Protein AF-A0A9E2ZV47-F1 (afdb_monomer_lite)

Radius of gyration: 27.95 Å; chains: 1; bounding box: 58×100×47 Å

Foldseek 3Di:
DVVLLVVLVLLLVLQVVLCQVVVLVVQLVVQVFDWDAAPSRAIETELRHDCPPVAQWAETQRYIYGNHNDDDHPQLLNQLRNQVNSVCSVCSGPNVVVVLVVLQVVCCQFFVGSQQRRPSCVSSPVVSSVHDNGHGDPVVVVVVVVPPPPPPPDPPDDDPDDDDDDDDDDDDDD

Secondary structure (DSSP, 8-state):
-HHHHHHHHHHHHHHHHTSHHHHHHHHHHHTT-EEEE-GGG-EEEES--SS-S-SSEEEETTEEEESSS---TT-HHHHHHHHHHHHHHHTTGGGHHHHHHHHHHHHHHHHS-SSTT-HHHHHT-GGGGT---PPPPHHHHHHHHHHS--PPPPPPP----------PPP----

Sequence (174 aa):
MAAAAHRLRIRQAVNLANGSTPAGLGVAAIGAARLARGPDGLLVGTGYRLPVPPAPAFCLGNVIITRHETLAPGSRLFRHEARHATQFAWCGGVAMVPLYLAAAGVSWVMTGDFGSRNVFERLAGLADGGYCDKPLRPGLRRISGRLRPAAGPAPPGPGHAAAARGGSPASLSR

Structure (mmCIF, N/CA/C/O backbone):
data_AF-A0A9E2ZV47-F1
#
_entry.id   AF-A0A9E2ZV47-F1
#
loop_
_atom_site.group_PDB
_atom_site.id
_atom_site.type_symbol
_atom_site.label_atom_id
_atom_site.label_alt_id
_atom_site.label_comp_id
_atom_site.label_asym_id
_atom_site.label_entity_id
_atom_site.label_seq_id
_atom_site.pdbx_PDB_ins_code
_atom_site.Cartn_x
_atom_site.Cartn_y
_atom_site.Cartn_z
_atom_site.occupancy
_atom_site.B_iso_or_equiv
_atom_site.auth_seq_id
_atom_site.auth_comp_id
_atom_site.auth_asym_id
_atom_site.auth_atom_id
_atom_site.pdbx_PDB_model_num
ATOM 1 N N . MET A 1 1 ? 0.539 -17.402 20.649 1.00 64.75 1 MET A N 1
ATOM 2 C CA . MET A 1 1 ? -0.315 -16.260 20.230 1.00 64.75 1 MET A CA 1
ATOM 3 C C . MET A 1 1 ? 0.100 -14.915 20.838 1.00 64.75 1 MET A C 1
ATOM 5 O O . MET A 1 1 ? 0.163 -13.944 20.094 1.00 64.75 1 MET A O 1
ATOM 9 N N . ALA A 1 2 ? 0.458 -14.833 22.128 1.00 77.31 2 ALA A N 1
ATOM 10 C CA . ALA A 1 2 ? 0.855 -13.573 22.783 1.00 77.31 2 ALA A CA 1
ATOM 11 C C . ALA A 1 2 ? 2.012 -12.819 22.089 1.00 77.31 2 ALA A C 1
ATOM 13 O O . ALA A 1 2 ? 1.922 -11.613 21.874 1.00 77.31 2 ALA A O 1
ATOM 14 N N . ALA A 1 3 ? 3.058 -13.528 21.649 1.00 79.94 3 ALA A N 1
ATOM 15 C CA . ALA A 1 3 ? 4.191 -12.918 20.947 1.00 79.94 3 ALA A CA 1
ATOM 16 C C . ALA A 1 3 ? 3.804 -12.270 19.601 1.00 79.94 3 ALA A C 1
ATOM 18 O O . ALA A 1 3 ? 4.340 -11.226 19.244 1.00 79.94 3 ALA A O 1
ATOM 19 N N . ALA A 1 4 ? 2.862 -12.858 18.855 1.00 83.31 4 ALA A N 1
ATOM 20 C CA . ALA A 1 4 ? 2.383 -12.283 17.597 1.00 83.31 4 ALA A CA 1
ATOM 21 C C . ALA A 1 4 ? 1.561 -11.011 17.850 1.00 83.31 4 ALA A C 1
ATOM 23 O O . ALA A 1 4 ? 1.820 -9.980 17.235 1.00 83.31 4 ALA A O 1
ATOM 24 N N . ALA A 1 5 ? 0.652 -11.048 18.828 1.00 87.50 5 ALA A N 1
ATOM 25 C CA . ALA A 1 5 ? -0.108 -9.872 19.246 1.00 87.50 5 ALA A CA 1
ATOM 26 C C . ALA A 1 5 ? 0.809 -8.734 19.732 1.00 87.50 5 ALA A C 1
ATOM 28 O O . ALA A 1 5 ? 0.571 -7.570 19.418 1.00 87.50 5 ALA A O 1
ATOM 29 N N . HIS A 1 6 ? 1.890 -9.062 20.446 1.00 91.69 6 HIS A N 1
ATOM 30 C CA . HIS A 1 6 ? 2.882 -8.082 20.884 1.00 91.69 6 HIS A CA 1
ATOM 31 C C . HIS A 1 6 ? 3.594 -7.407 19.702 1.00 91.69 6 HIS A C 1
ATOM 33 O O . HIS A 1 6 ? 3.666 -6.180 19.656 1.00 91.69 6 HIS A O 1
ATOM 39 N N . ARG A 1 7 ? 4.035 -8.177 18.696 1.00 93.25 7 ARG A N 1
ATOM 40 C CA . ARG A 1 7 ? 4.643 -7.618 17.473 1.00 93.25 7 ARG A CA 1
ATOM 41 C C . ARG A 1 7 ? 3.698 -6.667 16.735 1.00 93.25 7 ARG A C 1
ATOM 43 O O . ARG A 1 7 ? 4.131 -5.614 16.276 1.00 93.25 7 ARG A O 1
ATOM 50 N N . LEU A 1 8 ? 2.413 -7.009 16.646 1.00 93.75 8 LEU A N 1
ATOM 51 C CA . LEU A 1 8 ? 1.411 -6.163 15.989 1.00 93.75 8 LEU A CA 1
ATOM 52 C C . LEU A 1 8 ? 1.175 -4.849 16.745 1.00 93.75 8 LEU A C 1
ATOM 54 O O . LEU A 1 8 ? 1.067 -3.796 16.118 1.00 93.75 8 LEU A O 1
ATOM 58 N N . ARG A 1 9 ? 1.179 -4.888 18.083 1.00 94.50 9 ARG A N 1
ATOM 59 C CA . ARG A 1 9 ? 1.113 -3.679 18.920 1.00 94.50 9 ARG A CA 1
ATOM 60 C C . ARG A 1 9 ? 2.353 -2.802 18.767 1.00 94.50 9 ARG A C 1
ATOM 62 O O . ARG A 1 9 ? 2.213 -1.590 18.650 1.00 94.50 9 ARG A O 1
ATOM 69 N N . ILE A 1 10 ? 3.548 -3.399 18.702 1.00 95.94 10 ILE A N 1
ATOM 70 C CA . ILE A 1 10 ? 4.784 -2.656 18.409 1.00 95.94 10 ILE A CA 1
ATOM 71 C C . ILE A 1 10 ? 4.664 -1.970 17.048 1.00 95.94 10 ILE A C 1
ATOM 73 O O . ILE A 1 10 ? 4.898 -0.770 16.960 1.00 95.94 10 ILE A O 1
ATOM 77 N N . ARG A 1 11 ? 4.234 -2.689 16.000 1.00 96.62 11 ARG A N 1
ATOM 78 C CA . ARG A 1 11 ? 4.030 -2.103 14.664 1.00 96.62 11 ARG A CA 1
ATOM 79 C C . ARG A 1 11 ? 3.090 -0.896 14.719 1.00 96.62 11 ARG A C 1
ATOM 81 O O . ARG A 1 11 ? 3.413 0.142 14.155 1.00 96.62 11 ARG A O 1
ATOM 88 N N . GLN A 1 12 ? 1.952 -1.020 15.410 1.00 96.88 12 GLN A N 1
ATOM 89 C CA . GLN A 1 12 ? 1.004 0.083 15.608 1.00 96.88 12 GLN A CA 1
ATOM 90 C C . GLN A 1 12 ? 1.654 1.289 16.289 1.00 96.88 12 GLN A C 1
ATOM 92 O O . GLN A 1 12 ? 1.512 2.405 15.801 1.00 96.88 12 GLN A O 1
ATOM 97 N N . ALA A 1 13 ? 2.372 1.064 17.391 1.00 97.19 13 ALA A N 1
ATOM 98 C CA . ALA A 1 13 ? 3.031 2.129 18.137 1.00 97.19 13 ALA A CA 1
ATOM 99 C C . ALA A 1 13 ? 4.109 2.827 17.295 1.00 97.19 13 ALA A C 1
ATOM 101 O O . ALA A 1 13 ? 4.137 4.053 17.239 1.00 97.19 13 ALA A O 1
ATOM 102 N N . VAL A 1 14 ? 4.941 2.064 16.580 1.00 97.88 14 VAL A N 1
ATOM 103 C CA . VAL A 1 14 ? 5.984 2.608 15.697 1.00 97.88 14 VAL A CA 1
ATOM 104 C C . VAL A 1 14 ? 5.369 3.414 14.556 1.00 97.88 14 VAL A C 1
ATOM 106 O O . VAL A 1 14 ? 5.798 4.537 14.308 1.00 97.88 14 VAL A O 1
ATOM 109 N N . ASN A 1 15 ? 4.332 2.893 13.893 1.00 97.75 15 ASN A N 1
ATOM 110 C CA . ASN A 1 15 ? 3.669 3.605 12.798 1.00 97.75 15 ASN A CA 1
ATOM 111 C C . ASN A 1 15 ? 2.852 4.817 13.249 1.00 97.75 15 ASN A C 1
ATOM 113 O O . ASN A 1 15 ? 2.556 5.698 12.441 1.00 97.75 15 ASN A O 1
ATOM 117 N N . LEU A 1 16 ? 2.445 4.859 14.515 1.00 96.94 16 LEU A N 1
ATOM 118 C CA . LEU A 1 16 ? 1.873 6.056 15.111 1.00 96.94 16 LEU A CA 1
ATOM 119 C C . LEU A 1 16 ? 2.976 7.083 15.391 1.00 96.94 16 LEU A C 1
ATOM 121 O O . LEU A 1 16 ? 2.853 8.230 14.971 1.00 96.94 16 LEU A O 1
ATOM 125 N N . ALA A 1 17 ? 4.071 6.655 16.026 1.00 97.38 17 ALA A N 1
ATOM 126 C CA . ALA A 1 17 ? 5.197 7.510 16.396 1.00 97.38 17 ALA A CA 1
ATOM 127 C C . ALA A 1 17 ? 5.917 8.121 15.181 1.00 97.38 17 ALA A C 1
ATOM 129 O O . ALA A 1 17 ? 6.288 9.288 15.214 1.00 97.38 17 ALA A O 1
ATOM 130 N N . ASN A 1 18 ? 6.074 7.366 14.089 1.00 96.19 18 ASN A N 1
ATOM 131 C CA . ASN A 1 18 ? 6.699 7.850 12.852 1.00 96.19 18 ASN A CA 1
ATOM 132 C C . ASN A 1 18 ? 5.742 8.657 11.945 1.00 96.19 18 ASN A C 1
ATOM 134 O O . ASN A 1 18 ? 6.109 9.019 10.828 1.00 96.19 18 ASN A O 1
ATOM 138 N N . GLY A 1 19 ? 4.499 8.893 12.380 1.00 96.50 19 GLY A N 1
ATOM 139 C CA . GLY A 1 19 ? 3.518 9.706 11.661 1.00 96.50 19 GLY A CA 1
ATOM 140 C C . GLY A 1 19 ? 2.877 9.052 10.431 1.00 96.50 19 GLY A C 1
ATOM 141 O O . GLY A 1 19 ? 1.961 9.635 9.851 1.00 96.50 19 GLY A O 1
ATOM 142 N N . SER A 1 20 ? 3.269 7.835 10.042 1.00 97.31 20 SER A N 1
ATOM 143 C CA . SER A 1 20 ? 2.702 7.168 8.859 1.00 97.31 20 SER A CA 1
ATOM 144 C C . SER A 1 20 ? 1.224 6.802 9.023 1.00 97.31 20 SER A C 1
ATOM 146 O O . SER A 1 20 ? 0.460 6.932 8.071 1.00 97.31 20 SER A O 1
ATOM 148 N N . THR A 1 21 ? 0.782 6.401 10.222 1.00 98.06 21 THR A N 1
ATOM 149 C CA . THR A 1 21 ? -0.645 6.126 10.480 1.00 98.06 21 THR A CA 1
ATOM 150 C C . THR A 1 21 ? -1.489 7.404 10.450 1.00 98.06 21 THR A C 1
ATOM 152 O O . THR A 1 21 ? -2.492 7.408 9.737 1.00 98.06 21 THR A O 1
ATOM 155 N N . PRO A 1 22 ? -1.103 8.502 11.135 1.00 98.25 22 PRO A N 1
ATOM 156 C CA . PRO A 1 22 ? -1.742 9.805 10.944 1.00 98.25 22 PRO A CA 1
ATOM 157 C C . PRO A 1 22 ? -1.802 10.250 9.477 1.00 98.25 22 PRO A C 1
ATOM 159 O O . PRO A 1 22 ? -2.856 10.688 9.020 1.00 98.25 22 PRO A O 1
ATOM 162 N N . ALA A 1 23 ? -0.718 10.076 8.714 1.00 97.88 23 ALA A N 1
ATOM 163 C CA . ALA A 1 23 ? -0.705 10.386 7.285 1.00 97.88 23 ALA A CA 1
ATOM 164 C C . ALA A 1 23 ? -1.714 9.526 6.502 1.00 97.88 23 ALA A C 1
ATOM 166 O O . ALA A 1 23 ? -2.473 10.055 5.693 1.00 97.88 23 ALA A O 1
ATOM 167 N N . GLY A 1 24 ? -1.787 8.222 6.786 1.00 97.81 24 GLY A N 1
ATOM 168 C CA . GLY A 1 24 ? -2.781 7.308 6.213 1.00 97.81 24 GLY A CA 1
ATOM 169 C C . GLY A 1 24 ? -4.218 7.729 6.503 1.00 97.81 24 GLY A C 1
ATOM 170 O O . GLY A 1 24 ? -5.052 7.744 5.601 1.00 97.81 24 GLY A O 1
ATOM 171 N N . LEU A 1 25 ? -4.502 8.142 7.739 1.00 98.56 25 LEU A N 1
ATOM 172 C CA . LEU A 1 25 ? -5.807 8.685 8.123 1.00 98.56 25 LEU A CA 1
ATOM 173 C C . LEU A 1 25 ? -6.132 9.973 7.359 1.00 98.56 25 LEU A C 1
ATOM 175 O O . LEU A 1 25 ? -7.248 10.118 6.866 1.00 98.56 25 LEU A O 1
ATOM 179 N N . GLY A 1 26 ? -5.156 10.873 7.214 1.00 98.19 26 GLY A N 1
ATOM 180 C CA . GLY A 1 26 ? -5.298 12.094 6.421 1.00 98.19 26 GLY A CA 1
ATOM 181 C C . GLY A 1 26 ? -5.616 11.798 4.955 1.00 98.19 26 GLY A C 1
ATOM 182 O O . GLY A 1 26 ? -6.575 12.340 4.415 1.00 98.19 26 GLY A O 1
ATOM 183 N N . VAL A 1 27 ? -4.880 10.879 4.322 1.00 97.81 27 VAL A N 1
ATOM 184 C CA . VAL A 1 27 ? -5.144 10.461 2.934 1.00 97.81 27 VAL A CA 1
ATOM 185 C C . VAL A 1 27 ? -6.528 9.828 2.800 1.00 97.81 27 VAL A C 1
ATOM 187 O O . VAL A 1 27 ? -7.258 10.160 1.866 1.00 97.81 27 VAL A O 1
ATOM 190 N N . ALA A 1 28 ? -6.918 8.955 3.734 1.00 97.75 28 ALA A N 1
ATOM 191 C CA . ALA A 1 28 ? -8.245 8.348 3.745 1.00 97.75 28 ALA A CA 1
ATOM 192 C C . ALA A 1 28 ? -9.347 9.417 3.846 1.00 97.75 28 ALA A C 1
ATOM 194 O O . ALA A 1 28 ? -10.313 9.362 3.088 1.00 97.75 28 ALA A O 1
ATOM 195 N N . ALA A 1 29 ? -9.169 10.418 4.714 1.00 97.88 29 ALA A N 1
ATOM 196 C CA . ALA A 1 29 ? -10.101 11.531 4.869 1.00 97.88 29 ALA A CA 1
ATOM 197 C C . ALA A 1 29 ? -10.200 12.393 3.599 1.00 97.88 29 ALA A C 1
ATOM 199 O O . ALA A 1 29 ? -11.307 12.637 3.121 1.00 97.88 29 ALA A O 1
ATOM 200 N N . ILE A 1 30 ? -9.067 12.793 3.004 1.00 98.06 30 ILE A N 1
ATOM 201 C CA . ILE A 1 30 ? -9.037 13.583 1.756 1.00 98.06 30 ILE A CA 1
ATOM 202 C C . ILE A 1 30 ? -9.724 12.819 0.616 1.00 98.06 30 ILE A C 1
ATOM 204 O O . ILE A 1 30 ? -10.440 13.408 -0.189 1.00 98.06 30 ILE A O 1
ATOM 208 N N . GLY A 1 31 ? -9.551 11.497 0.553 1.00 97.06 31 GLY A N 1
ATOM 209 C CA . GLY A 1 31 ? -10.228 10.661 -0.436 1.00 97.06 31 GLY A CA 1
ATOM 210 C C . GLY A 1 31 ? -11.636 10.209 -0.075 1.00 97.06 31 GLY A C 1
ATOM 211 O O . GLY A 1 31 ? -12.164 9.351 -0.786 1.00 97.06 31 GLY A O 1
ATOM 212 N N . ALA A 1 32 ? -12.223 10.760 0.992 1.00 97.06 32 ALA A N 1
ATOM 213 C CA . ALA A 1 32 ? -13.555 10.433 1.498 1.00 97.06 32 ALA A CA 1
ATOM 214 C C . ALA A 1 32 ? -13.780 8.927 1.738 1.00 97.06 32 ALA A C 1
ATOM 216 O O . ALA A 1 32 ? -14.889 8.419 1.568 1.00 97.06 32 ALA A O 1
ATOM 217 N N . ALA A 1 33 ? -12.725 8.206 2.124 1.00 97.75 33 ALA A N 1
ATOM 218 C CA . ALA A 1 33 ? -12.798 6.781 2.396 1.00 97.75 33 ALA A CA 1
ATOM 219 C C . ALA A 1 33 ? -13.497 6.506 3.735 1.00 97.75 33 ALA A C 1
ATOM 221 O O . ALA A 1 33 ? -13.275 7.187 4.740 1.00 97.75 33 ALA A O 1
ATOM 222 N N . ARG A 1 34 ? -14.309 5.450 3.774 1.00 97.81 34 ARG A N 1
ATOM 223 C CA . ARG A 1 34 ? -15.009 4.997 4.982 1.00 97.81 34 ARG A CA 1
ATOM 224 C C . ARG A 1 34 ? -14.094 4.092 5.794 1.00 97.81 34 ARG A C 1
ATOM 226 O O . ARG A 1 34 ? -13.780 2.985 5.358 1.00 97.81 34 ARG A O 1
ATOM 233 N N . LEU A 1 35 ? -13.668 4.567 6.962 1.00 98.12 35 LEU A N 1
ATOM 234 C CA . LEU A 1 35 ? -12.754 3.848 7.847 1.00 98.12 35 LEU A CA 1
ATOM 235 C C . LEU A 1 35 ? -13.492 2.847 8.743 1.00 98.12 35 LEU A C 1
ATOM 237 O O . LEU A 1 35 ? -14.444 3.194 9.438 1.00 98.12 35 LEU A O 1
ATOM 241 N N . ALA A 1 36 ? -12.985 1.620 8.785 1.00 97.44 36 ALA A N 1
ATOM 242 C CA . ALA A 1 36 ? -13.392 0.573 9.714 1.00 97.44 36 ALA A CA 1
ATOM 243 C C . ALA A 1 36 ? -12.163 -0.103 10.336 1.00 97.44 36 ALA A C 1
ATOM 245 O O . ALA A 1 36 ? -11.063 -0.075 9.778 1.00 97.44 36 ALA A O 1
ATOM 246 N N . ARG A 1 37 ? -12.334 -0.730 11.504 1.00 97.00 37 ARG A N 1
ATOM 247 C CA . ARG A 1 37 ? -11.272 -1.548 12.106 1.00 97.00 37 ARG A CA 1
ATOM 248 C C . ARG A 1 37 ? -11.175 -2.885 11.375 1.00 97.00 37 ARG A C 1
ATOM 250 O O . ARG A 1 37 ? -12.177 -3.574 11.217 1.00 97.00 37 ARG A O 1
ATOM 257 N N . GLY A 1 38 ? -9.966 -3.240 10.955 1.00 94.19 38 GLY A N 1
ATOM 258 C CA . GLY A 1 38 ? -9.625 -4.542 10.392 1.00 94.19 38 GLY A CA 1
ATOM 259 C C . GLY A 1 38 ? -8.884 -5.431 11.397 1.00 94.19 38 GLY A C 1
ATOM 260 O O . GLY A 1 38 ? -8.586 -5.006 12.520 1.00 94.19 38 GLY A O 1
ATOM 261 N N . PRO A 1 39 ? -8.561 -6.676 11.008 1.00 94.75 39 PRO A N 1
ATOM 262 C CA . PRO A 1 39 ? -7.734 -7.556 11.824 1.00 94.75 39 PRO A CA 1
ATOM 263 C C . PRO A 1 39 ? -6.305 -7.011 11.965 1.00 94.75 39 PRO A C 1
ATOM 265 O O . PRO A 1 39 ? -5.897 -6.055 11.302 1.00 94.75 39 PRO A O 1
ATOM 268 N N . ASP A 1 40 ? -5.539 -7.626 12.863 1.00 93.12 40 ASP A N 1
ATOM 269 C CA . ASP A 1 40 ? -4.121 -7.335 13.095 1.00 93.12 40 ASP A CA 1
ATOM 270 C C . ASP A 1 40 ? -3.805 -5.876 13.456 1.00 93.12 40 ASP A C 1
ATOM 272 O O . ASP A 1 40 ? -2.683 -5.406 13.263 1.00 93.12 40 ASP A O 1
ATOM 276 N N . GLY A 1 41 ? -4.789 -5.141 13.981 1.00 93.62 41 GLY A N 1
ATOM 277 C CA . GLY A 1 41 ? -4.614 -3.746 14.372 1.00 93.62 41 GLY A CA 1
ATOM 278 C C . GLY A 1 41 ? -4.499 -2.774 13.194 1.00 93.62 41 GLY A C 1
ATOM 279 O O . GLY A 1 41 ? -3.877 -1.713 13.331 1.00 93.62 41 GLY A O 1
ATOM 280 N N . LEU A 1 42 ? -5.044 -3.153 12.037 1.00 97.56 42 LEU A N 1
ATOM 281 C CA . LEU A 1 42 ? -5.134 -2.322 10.840 1.00 97.56 42 LEU A CA 1
ATOM 282 C C . LEU A 1 42 ? -6.456 -1.551 10.807 1.00 97.56 42 LEU A C 1
ATOM 284 O O . LEU A 1 42 ? -7.471 -1.988 11.350 1.00 97.56 42 LEU A O 1
ATOM 288 N N . LEU A 1 43 ? -6.445 -0.409 10.132 1.00 98.31 43 LEU A N 1
ATOM 289 C CA . LEU A 1 43 ? -7.645 0.309 9.716 1.00 98.31 43 LEU A CA 1
ATOM 290 C C . LEU A 1 43 ? -7.833 0.104 8.218 1.00 98.31 43 LEU A C 1
ATOM 292 O O . LEU A 1 43 ? -6.855 0.085 7.476 1.00 98.31 43 LEU A O 1
ATOM 296 N N . VAL A 1 44 ? -9.075 -0.048 7.776 1.00 98.50 44 VAL A N 1
ATOM 297 C CA . VAL A 1 44 ? -9.418 -0.229 6.364 1.00 98.50 44 VAL A CA 1
ATOM 298 C C . VAL A 1 44 ? -10.334 0.911 5.939 1.00 98.50 44 VAL A C 1
ATOM 300 O O . VAL A 1 44 ? -11.441 1.036 6.454 1.00 98.50 44 VAL A O 1
ATOM 303 N N . GLY A 1 45 ? -9.855 1.753 5.028 1.00 98.12 45 GLY A N 1
ATOM 304 C CA . GLY A 1 45 ? -10.608 2.796 4.344 1.00 98.12 45 GLY A CA 1
ATOM 305 C C . GLY A 1 45 ? -11.138 2.278 3.011 1.00 98.12 45 GLY A C 1
ATOM 306 O O . GLY A 1 45 ? -10.351 1.975 2.121 1.00 98.12 45 GLY A O 1
ATOM 307 N N . THR A 1 46 ? -12.455 2.177 2.869 1.00 98.19 46 THR A N 1
ATOM 308 C CA . THR A 1 46 ? -13.134 1.701 1.646 1.00 98.19 46 THR A CA 1
ATOM 309 C C . THR A 1 46 ? -13.735 2.854 0.846 1.00 98.19 46 THR A C 1
ATOM 311 O O . THR A 1 46 ? -13.968 3.930 1.401 1.00 98.19 46 THR A O 1
ATOM 314 N N . GLY A 1 47 ? -13.978 2.647 -0.451 1.00 96.81 47 GLY A N 1
ATOM 315 C CA . GLY A 1 47 ? -14.621 3.646 -1.316 1.00 96.81 47 GLY A CA 1
ATOM 316 C C . GLY A 1 47 ? -13.765 4.886 -1.610 1.00 96.81 47 GLY A C 1
ATOM 317 O O . GLY A 1 47 ? -14.297 5.981 -1.772 1.00 96.81 47 GLY A O 1
ATOM 318 N N . TYR A 1 48 ? -12.436 4.749 -1.651 1.00 97.56 48 TYR A N 1
ATOM 319 C CA . TYR A 1 48 ? -11.516 5.857 -1.931 1.00 97.56 48 TYR A CA 1
ATOM 320 C C . TYR A 1 48 ? -11.746 6.486 -3.317 1.00 97.56 48 TYR A C 1
ATOM 322 O O . TYR A 1 48 ? -11.696 5.795 -4.339 1.00 97.56 48 TYR A O 1
ATOM 330 N N . ARG A 1 49 ? -11.960 7.810 -3.361 1.00 94.56 49 ARG A N 1
ATOM 331 C CA . ARG A 1 49 ? -12.492 8.503 -4.554 1.00 94.56 49 ARG A CA 1
ATOM 332 C C . ARG A 1 49 ? -11.458 9.220 -5.424 1.00 94.56 49 ARG A C 1
ATOM 334 O O . ARG A 1 49 ? -11.749 9.488 -6.587 1.00 94.56 49 ARG A O 1
ATOM 341 N N . LEU A 1 50 ? -10.271 9.553 -4.907 1.00 94.62 50 LEU A N 1
ATOM 342 C CA . LEU A 1 50 ? -9.272 10.295 -5.698 1.00 94.62 50 LEU A CA 1
ATOM 343 C C . LEU A 1 50 ? -8.698 9.419 -6.813 1.00 94.62 50 LEU A C 1
ATOM 345 O O . LEU A 1 50 ? -8.580 8.214 -6.616 1.00 94.62 50 LEU A O 1
ATOM 349 N N . PRO A 1 51 ? -8.274 9.975 -7.961 1.00 90.00 51 PRO A N 1
ATOM 350 C CA . PRO A 1 51 ? -7.723 9.189 -9.072 1.00 90.00 51 PRO A CA 1
ATOM 351 C C . PRO A 1 51 ? -6.318 8.627 -8.796 1.00 90.00 51 PRO A C 1
ATOM 353 O O . PRO A 1 51 ? -5.868 7.717 -9.485 1.00 90.00 51 PRO A O 1
ATOM 356 N N . VAL A 1 52 ? -5.635 9.125 -7.764 1.00 88.81 52 VAL A N 1
ATOM 357 C CA . VAL A 1 52 ? -4.274 8.722 -7.393 1.00 88.81 52 VAL A CA 1
ATOM 358 C C . VAL A 1 52 ? -4.232 8.221 -5.951 1.00 88.81 52 VAL A C 1
ATOM 360 O O . VAL A 1 52 ? -4.873 8.843 -5.108 1.00 88.81 52 VAL A O 1
ATOM 363 N N . PRO A 1 53 ? -3.483 7.145 -5.643 1.00 88.62 53 PRO A N 1
ATOM 364 C CA . PRO A 1 53 ? -2.773 6.246 -6.566 1.00 88.62 53 PRO A CA 1
ATOM 365 C C . PRO A 1 53 ? -3.730 5.373 -7.408 1.00 88.62 53 PRO A C 1
ATOM 367 O O . PRO A 1 53 ? -4.788 5.001 -6.905 1.00 88.62 53 PRO A O 1
ATOM 370 N N . PRO A 1 54 ? -3.391 4.988 -8.655 1.00 88.06 54 PRO A N 1
ATOM 371 C CA . PRO A 1 54 ? -4.272 4.192 -9.527 1.00 88.06 54 PRO A CA 1
ATOM 372 C C . PRO A 1 54 ? -4.451 2.727 -9.078 1.00 88.06 54 PRO A C 1
ATOM 374 O O . PRO A 1 54 ? -5.244 1.998 -9.668 1.00 88.06 54 PRO A O 1
ATOM 377 N N . ALA A 1 55 ? -3.731 2.289 -8.043 1.00 90.56 55 ALA A N 1
ATOM 378 C CA . ALA A 1 55 ? -3.827 0.941 -7.497 1.00 90.56 55 ALA A CA 1
ATOM 379 C C . ALA A 1 55 ? -5.227 0.647 -6.900 1.00 90.56 55 ALA A C 1
ATOM 381 O O . ALA A 1 55 ? -5.897 1.565 -6.408 1.00 90.56 55 ALA A O 1
ATOM 382 N N . PRO A 1 56 ? -5.682 -0.623 -6.921 1.00 93.31 56 PRO A N 1
ATOM 383 C CA . PRO A 1 56 ? -6.972 -1.022 -6.344 1.00 93.31 56 PRO A CA 1
ATOM 384 C C . PRO A 1 56 ? -7.006 -0.869 -4.814 1.00 93.31 56 PRO A C 1
ATOM 386 O O . PRO A 1 56 ? -8.045 -0.543 -4.228 1.00 93.31 56 PRO A O 1
ATOM 389 N N . ALA A 1 57 ? -5.860 -1.078 -4.171 1.00 96.75 57 ALA A N 1
ATOM 390 C CA . ALA A 1 57 ? -5.611 -0.810 -2.767 1.00 96.75 57 ALA A CA 1
ATOM 391 C C . ALA A 1 57 ? -4.160 -0.350 -2.584 1.00 96.75 57 ALA A C 1
ATOM 393 O O . ALA A 1 57 ? -3.333 -0.527 -3.476 1.00 96.75 57 ALA A O 1
ATOM 394 N N . PHE A 1 58 ? -3.889 0.298 -1.458 1.00 97.50 58 PHE A N 1
ATOM 395 C CA . PHE A 1 58 ? -2.548 0.646 -1.010 1.00 97.50 58 PHE A CA 1
ATOM 396 C C . PHE A 1 58 ? -2.539 0.798 0.513 1.00 97.50 58 PHE A C 1
ATOM 398 O O . PHE A 1 58 ? -3.581 1.012 1.140 1.00 97.50 58 PHE A O 1
ATOM 405 N N . CYS A 1 59 ? -1.359 0.737 1.119 1.00 97.75 59 CYS A N 1
ATOM 406 C CA . CYS A 1 59 ? -1.178 0.933 2.551 1.00 97.75 59 CYS A CA 1
ATOM 407 C C . CYS A 1 59 ? -0.356 2.192 2.851 1.00 97.75 59 CYS A C 1
ATOM 409 O O . CYS A 1 59 ? 0.608 2.499 2.153 1.00 97.75 59 CYS A O 1
ATOM 411 N N . LEU A 1 60 ? -0.716 2.899 3.922 1.00 97.69 60 LEU A N 1
ATOM 412 C CA . LEU A 1 60 ? 0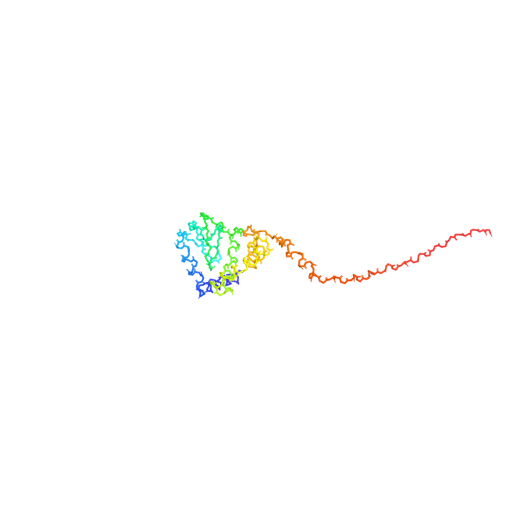.071 3.981 4.505 1.00 97.69 60 LEU A CA 1
ATOM 413 C C . LEU A 1 60 ? 0.044 3.852 6.036 1.00 97.69 60 LEU A C 1
ATOM 415 O O . LEU A 1 60 ? -0.993 4.031 6.681 1.00 97.69 60 LEU A O 1
ATOM 419 N N . GLY A 1 61 ? 1.185 3.474 6.620 1.00 97.81 61 GLY A N 1
ATOM 420 C CA . GLY A 1 61 ? 1.272 3.125 8.041 1.00 97.81 61 GLY A CA 1
ATOM 421 C C . GLY A 1 61 ? 0.399 1.916 8.382 1.00 97.81 61 GLY A C 1
ATOM 422 O O . GLY A 1 61 ? 0.520 0.869 7.762 1.00 97.81 61 GLY A O 1
ATOM 423 N N . ASN A 1 62 ? -0.499 2.040 9.363 1.00 98.25 62 ASN A N 1
ATOM 424 C CA . ASN A 1 62 ? -1.476 0.994 9.699 1.00 98.25 62 ASN A CA 1
ATOM 425 C C . ASN A 1 62 ? -2.840 1.155 8.996 1.00 98.25 62 A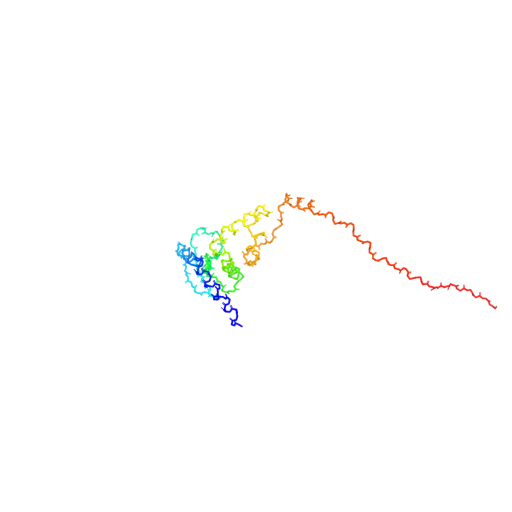SN A C 1
ATOM 427 O O . ASN A 1 62 ? -3.811 0.516 9.409 1.00 98.25 62 ASN A O 1
ATOM 431 N N . VAL A 1 63 ? -2.934 1.996 7.964 1.00 98.62 63 VAL A N 1
ATOM 432 C CA . VAL A 1 63 ? -4.178 2.242 7.223 1.00 98.62 63 VAL A CA 1
ATOM 433 C C . VAL A 1 63 ? -4.070 1.623 5.834 1.00 98.62 63 VAL A C 1
ATOM 435 O O . VAL A 1 63 ? -3.205 1.999 5.049 1.00 98.62 63 VAL A O 1
ATOM 438 N N . ILE A 1 64 ? -4.941 0.666 5.529 1.00 98.44 64 ILE A N 1
ATOM 439 C CA . ILE A 1 64 ? -5.151 0.144 4.177 1.00 98.44 64 ILE A CA 1
ATOM 440 C C . ILE A 1 64 ? -6.273 0.958 3.548 1.00 98.44 64 ILE A C 1
ATOM 442 O O . ILE A 1 64 ? -7.341 1.085 4.138 1.00 98.44 64 ILE A O 1
ATOM 446 N N . ILE A 1 65 ? -6.051 1.497 2.360 1.00 98.56 65 ILE A N 1
ATOM 447 C CA . ILE A 1 65 ? -7.017 2.304 1.623 1.00 98.56 65 ILE A CA 1
ATOM 448 C C . ILE A 1 65 ? -7.312 1.586 0.314 1.00 98.56 65 ILE A C 1
ATOM 450 O O . ILE A 1 65 ? -6.399 1.174 -0.394 1.00 98.56 65 ILE A O 1
ATOM 454 N N . THR A 1 66 ? -8.587 1.417 -0.013 1.00 97.94 66 THR A N 1
ATOM 455 C CA . THR A 1 66 ? -9.023 0.756 -1.241 1.00 97.94 66 THR A CA 1
ATOM 456 C C . THR A 1 66 ? -10.144 1.525 -1.919 1.00 97.94 66 THR A C 1
ATOM 458 O O . THR A 1 66 ? -10.955 2.197 -1.280 1.00 97.94 66 THR A O 1
ATOM 461 N N . ARG A 1 67 ? -10.192 1.396 -3.244 1.00 96.12 67 ARG A N 1
ATOM 462 C CA . ARG A 1 67 ? -11.297 1.882 -4.076 1.00 96.12 67 ARG A CA 1
ATOM 463 C C . ARG A 1 67 ? -12.524 0.986 -3.989 1.00 96.12 67 ARG A C 1
ATOM 465 O O . ARG A 1 67 ? -13.622 1.429 -4.296 1.00 96.12 67 ARG A O 1
ATOM 472 N N . HIS A 1 68 ? -12.339 -0.273 -3.603 1.00 96.19 68 HIS A N 1
ATOM 473 C CA . HIS A 1 68 ? -13.440 -1.208 -3.456 1.00 96.19 68 HIS A CA 1
ATOM 474 C C . HIS A 1 68 ? -14.328 -0.807 -2.273 1.00 96.19 68 HIS A C 1
ATOM 476 O O . HIS A 1 68 ? -13.852 -0.294 -1.259 1.00 96.19 68 HIS A O 1
ATOM 482 N N . GLU A 1 69 ? -15.622 -1.096 -2.386 1.00 96.12 69 GLU A N 1
ATOM 483 C CA . GLU A 1 69 ? -16.584 -0.913 -1.290 1.00 96.12 69 GLU A CA 1
ATOM 484 C C . GLU A 1 69 ? -16.298 -1.851 -0.112 1.00 96.12 69 GLU A C 1
ATOM 486 O O . GLU A 1 69 ? -16.646 -1.575 1.033 1.00 96.12 69 GLU A O 1
ATOM 491 N N . THR A 1 70 ? -15.623 -2.969 -0.383 1.00 95.06 70 THR A N 1
ATOM 492 C CA . THR A 1 70 ? -15.221 -3.948 0.624 1.00 95.06 70 THR A CA 1
ATOM 493 C C . THR A 1 70 ? -13.843 -4.502 0.303 1.00 95.06 70 THR A C 1
ATOM 495 O O . THR A 1 70 ? -13.537 -4.766 -0.859 1.00 95.06 70 THR A O 1
ATOM 498 N N . LEU A 1 71 ? -13.051 -4.779 1.336 1.00 96.38 71 LEU A N 1
ATOM 499 C CA . LEU A 1 71 ? -11.823 -5.560 1.229 1.00 96.38 71 LEU A CA 1
ATOM 500 C C . LEU A 1 71 ? -11.911 -6.724 2.209 1.00 96.38 71 LEU A C 1
ATOM 502 O O . LEU A 1 71 ? -11.877 -6.518 3.421 1.00 96.38 71 LEU A O 1
ATOM 506 N N . ALA A 1 72 ? -12.042 -7.942 1.681 1.00 95.94 72 ALA A N 1
ATOM 507 C CA . ALA A 1 72 ? -12.198 -9.133 2.505 1.00 95.94 72 ALA A CA 1
ATOM 508 C C . ALA A 1 72 ? -10.973 -9.320 3.425 1.00 95.94 72 ALA A C 1
ATOM 510 O O . ALA A 1 72 ? -9.846 -9.455 2.916 1.00 95.94 72 ALA A O 1
ATOM 511 N N . PRO A 1 73 ? -11.169 -9.351 4.759 1.00 94.69 73 PRO A N 1
ATOM 512 C CA . PRO A 1 73 ? -10.107 -9.660 5.704 1.00 94.69 73 PRO A CA 1
ATOM 513 C C . PRO A 1 73 ? -9.445 -10.993 5.357 1.00 94.69 73 PRO A C 1
ATOM 515 O O . PRO A 1 73 ? -10.115 -11.981 5.067 1.00 94.69 73 PRO A O 1
ATOM 518 N N . GLY A 1 74 ? -8.114 -11.020 5.349 1.00 94.00 74 GLY A N 1
ATOM 519 C CA . GLY A 1 74 ? -7.364 -12.232 5.021 1.00 94.00 74 GLY A CA 1
ATOM 520 C C . GLY A 1 74 ? -7.375 -12.627 3.540 1.00 94.00 74 GLY A C 1
ATOM 521 O O . GLY A 1 74 ? -6.807 -13.663 3.209 1.00 94.00 74 GLY A O 1
ATOM 522 N N . SER A 1 75 ? -7.943 -11.830 2.629 1.00 96.88 75 SER A N 1
ATOM 523 C CA . SER A 1 75 ? -7.699 -12.007 1.188 1.00 96.88 75 SER A CA 1
ATOM 524 C C . SER A 1 75 ? -6.210 -11.846 0.844 1.00 96.88 75 SER A C 1
ATOM 526 O O . SER A 1 75 ? -5.426 -11.311 1.633 1.00 96.88 75 SER A O 1
ATOM 528 N N . ARG A 1 76 ? -5.798 -12.310 -0.345 1.00 97.44 76 ARG A N 1
ATOM 529 C CA . ARG A 1 76 ? -4.417 -12.131 -0.829 1.00 97.44 76 ARG A CA 1
ATOM 530 C C . ARG A 1 76 ? -4.019 -10.653 -0.829 1.00 97.44 76 ARG A C 1
ATOM 532 O O . ARG A 1 76 ? -3.050 -10.303 -0.163 1.00 97.44 76 ARG A O 1
ATOM 539 N N . LEU A 1 77 ? -4.847 -9.804 -1.439 1.00 97.00 77 LEU A N 1
ATOM 540 C CA . LEU A 1 77 ? -4.634 -8.360 -1.473 1.00 97.00 77 LEU A CA 1
ATOM 541 C C . LEU A 1 77 ? -4.562 -7.759 -0.061 1.00 97.00 77 LEU A C 1
ATOM 543 O O . LEU A 1 77 ? -3.631 -7.028 0.243 1.00 97.00 77 LEU A O 1
ATOM 547 N N . PHE A 1 78 ? -5.463 -8.139 0.853 1.00 97.75 78 PHE A N 1
ATOM 548 C CA . PHE A 1 78 ? -5.392 -7.661 2.239 1.00 97.75 78 PHE A CA 1
ATOM 549 C C . PHE A 1 78 ? -4.055 -8.010 2.910 1.00 97.75 78 PHE A C 1
ATOM 551 O O . PHE A 1 78 ? -3.442 -7.164 3.557 1.00 97.75 78 PHE A O 1
ATOM 558 N N . ARG A 1 79 ? -3.581 -9.256 2.764 1.00 97.19 79 ARG A N 1
ATOM 559 C CA . ARG A 1 79 ? -2.296 -9.683 3.342 1.00 97.19 79 ARG A CA 1
ATOM 560 C C . ARG A 1 79 ? -1.106 -8.976 2.699 1.00 97.19 79 ARG A C 1
ATOM 562 O O . ARG A 1 79 ? -0.121 -8.726 3.389 1.00 97.19 79 ARG A O 1
ATOM 569 N N . HIS A 1 80 ? -1.194 -8.678 1.406 1.00 97.88 80 HIS A N 1
ATOM 570 C CA . HIS A 1 80 ? -0.205 -7.885 0.687 1.00 97.88 80 HIS A CA 1
ATOM 571 C C . HIS A 1 80 ? -0.084 -6.486 1.301 1.00 97.88 80 HIS A C 1
ATOM 573 O O . HIS A 1 80 ? 0.979 -6.139 1.820 1.00 97.88 80 HIS A O 1
ATOM 579 N N . GLU A 1 81 ? -1.196 -5.761 1.407 1.00 97.88 81 GLU A N 1
ATOM 580 C CA . GLU A 1 81 ? -1.218 -4.429 2.023 1.00 97.88 81 GLU A CA 1
ATOM 581 C C . GLU A 1 81 ? -0.795 -4.453 3.502 1.00 97.88 81 GLU A C 1
ATOM 583 O O . GLU A 1 81 ? -0.049 -3.595 3.975 1.00 97.88 81 GLU A O 1
ATOM 588 N N . ALA A 1 82 ? -1.187 -5.488 4.249 1.00 97.38 82 ALA A N 1
ATOM 589 C CA . ALA A 1 82 ? -0.783 -5.659 5.644 1.00 97.38 82 ALA A CA 1
ATOM 590 C C . ALA A 1 82 ? 0.740 -5.819 5.824 1.00 97.38 82 ALA A C 1
ATOM 592 O O . ALA A 1 82 ? 1.282 -5.438 6.868 1.00 97.38 82 ALA A O 1
ATOM 593 N N . ARG A 1 83 ? 1.453 -6.375 4.833 1.00 97.56 83 ARG A N 1
ATOM 594 C CA . ARG A 1 83 ? 2.923 -6.481 4.864 1.00 97.56 83 ARG A CA 1
ATOM 595 C C . ARG A 1 83 ? 3.587 -5.125 4.642 1.00 97.56 83 ARG A C 1
ATOM 597 O O . ARG A 1 83 ? 4.581 -4.844 5.316 1.00 97.56 83 ARG A O 1
ATOM 604 N N . HIS A 1 84 ? 3.010 -4.260 3.809 1.00 98.00 84 HIS A N 1
ATOM 605 C CA . HIS A 1 84 ? 3.466 -2.875 3.674 1.00 98.00 84 HIS A CA 1
ATOM 606 C C . HIS A 1 84 ? 3.357 -2.099 4.990 1.00 98.00 84 HIS A C 1
ATOM 608 O O . HIS A 1 84 ? 4.282 -1.364 5.327 1.00 98.00 84 HIS A O 1
ATOM 614 N N . ALA A 1 85 ? 2.328 -2.341 5.811 1.00 97.62 85 ALA A N 1
ATOM 615 C CA . ALA A 1 85 ? 2.246 -1.724 7.139 1.00 97.62 85 ALA A CA 1
ATOM 616 C C . ALA A 1 85 ? 3.477 -2.026 8.009 1.00 97.62 85 ALA A C 1
ATOM 618 O O . ALA A 1 85 ? 3.970 -1.167 8.740 1.00 97.62 85 ALA A O 1
ATO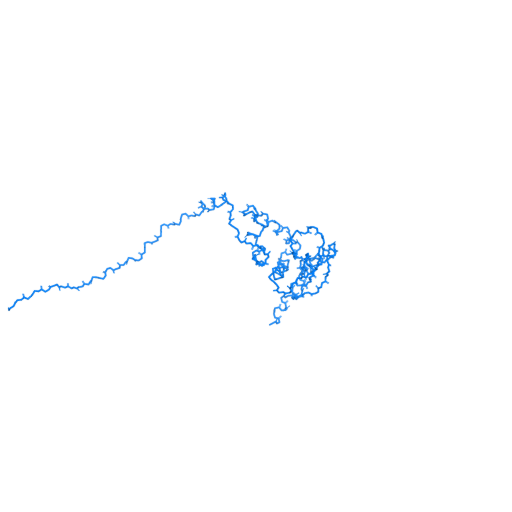M 619 N N . THR A 1 86 ? 4.010 -3.247 7.931 1.00 97.25 86 THR A N 1
ATOM 620 C CA . THR A 1 86 ? 5.248 -3.596 8.636 1.00 97.25 86 THR A CA 1
ATOM 621 C C . THR A 1 86 ? 6.443 -2.885 8.010 1.00 97.25 86 THR A C 1
ATOM 623 O O . THR A 1 86 ? 7.263 -2.345 8.742 1.00 97.25 86 THR A O 1
ATOM 626 N N . GLN A 1 87 ? 6.528 -2.808 6.681 1.00 97.50 87 GLN A N 1
ATOM 627 C CA . GLN A 1 87 ? 7.607 -2.084 5.999 1.00 97.50 87 GLN A CA 1
ATOM 628 C C . GLN A 1 87 ? 7.650 -0.598 6.392 1.00 97.50 87 GLN A C 1
ATOM 630 O O . GLN A 1 87 ? 8.732 -0.096 6.680 1.00 97.50 87 GLN A O 1
ATOM 635 N N . PHE A 1 88 ? 6.498 0.071 6.529 1.00 97.50 88 PHE A N 1
ATOM 636 C CA . PHE A 1 88 ? 6.425 1.444 7.048 1.00 97.50 88 PHE A CA 1
ATOM 637 C C . PHE A 1 88 ? 7.078 1.574 8.429 1.00 97.50 88 PHE A C 1
ATOM 639 O O . PHE A 1 88 ? 7.816 2.528 8.674 1.00 97.50 88 PHE A O 1
ATOM 646 N N . ALA A 1 89 ? 6.872 0.594 9.312 1.00 96.25 89 ALA A N 1
ATOM 647 C CA . ALA A 1 89 ? 7.464 0.616 10.646 1.00 96.25 89 ALA A CA 1
ATOM 648 C C . ALA A 1 89 ? 8.997 0.490 10.595 1.00 96.25 89 ALA A C 1
ATOM 650 O O . ALA A 1 89 ? 9.688 1.152 11.365 1.00 96.25 89 ALA A O 1
ATOM 651 N N . TRP A 1 90 ? 9.530 -0.311 9.667 1.00 96.50 90 TRP A N 1
ATOM 652 C CA . TRP A 1 90 ? 10.974 -0.521 9.502 1.00 96.50 90 TRP A CA 1
ATOM 653 C C . TRP A 1 90 ? 11.679 0.598 8.726 1.00 96.50 90 TRP A C 1
ATOM 655 O O . TRP A 1 90 ? 12.853 0.860 8.968 1.00 96.50 90 TRP A O 1
ATOM 665 N N . CYS A 1 91 ? 10.986 1.271 7.809 1.00 94.56 91 CYS A N 1
ATOM 666 C CA . CYS A 1 91 ? 11.568 2.267 6.905 1.00 94.56 91 CYS A CA 1
ATOM 667 C C . CYS A 1 91 ? 11.391 3.719 7.382 1.00 94.56 91 CYS A C 1
ATOM 669 O O . CYS A 1 91 ? 11.427 4.637 6.567 1.00 94.56 91 CYS A O 1
ATOM 671 N N . GLY A 1 92 ? 11.180 3.943 8.683 1.00 90.12 92 GLY A N 1
ATOM 672 C CA . GLY A 1 92 ? 11.044 5.294 9.240 1.00 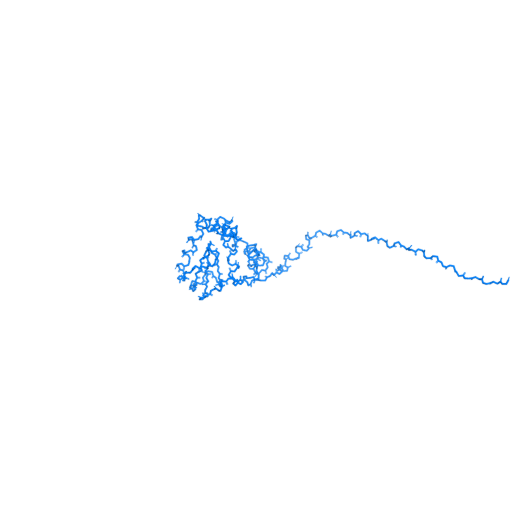90.12 92 GLY A CA 1
ATOM 673 C C . GLY A 1 92 ? 9.738 6.000 8.857 1.00 90.12 92 GLY A C 1
ATOM 674 O O . GLY A 1 92 ? 9.694 7.224 8.773 1.00 90.12 92 GLY A O 1
ATOM 675 N N . GLY A 1 93 ? 8.663 5.249 8.608 1.00 93.56 93 GLY A N 1
ATOM 676 C CA . GLY A 1 93 ? 7.353 5.802 8.281 1.00 93.56 93 GLY A CA 1
ATOM 677 C C . GLY A 1 93 ? 7.283 6.319 6.850 1.00 93.56 93 GLY A C 1
ATOM 678 O O . GLY A 1 93 ? 7.566 5.590 5.901 1.00 93.56 93 GLY A O 1
ATOM 679 N N . VAL A 1 94 ? 6.872 7.576 6.679 1.00 92.56 94 VAL A N 1
ATOM 680 C CA . VAL A 1 94 ? 6.612 8.179 5.357 1.00 92.56 94 VAL A CA 1
ATOM 681 C C . VAL A 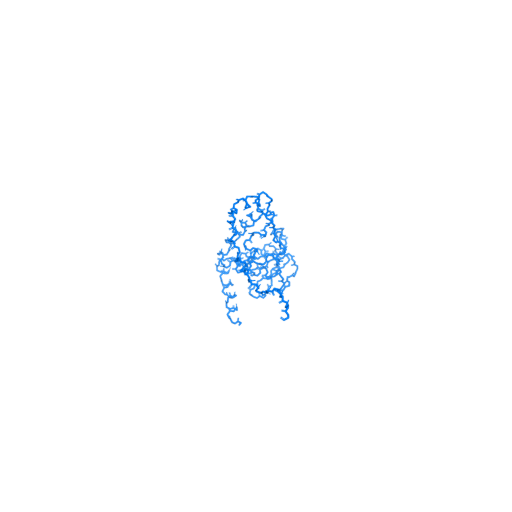1 94 ? 7.837 8.203 4.436 1.00 92.56 94 VAL A C 1
ATOM 683 O O . VAL A 1 94 ? 7.673 8.240 3.219 1.00 92.56 94 VAL A O 1
ATOM 686 N N . ALA A 1 95 ? 9.051 8.085 4.985 1.00 94.50 95 ALA A N 1
ATOM 687 C CA . ALA A 1 95 ? 10.283 7.914 4.213 1.00 94.50 95 ALA A CA 1
ATOM 688 C C . ALA A 1 95 ? 10.284 6.642 3.339 1.00 94.50 95 ALA A C 1
ATOM 690 O O . ALA A 1 95 ? 10.995 6.584 2.337 1.00 94.50 95 ALA A O 1
ATOM 691 N N . MET A 1 96 ? 9.437 5.651 3.641 1.00 96.44 96 MET A N 1
ATOM 692 C CA . MET A 1 96 ? 9.219 4.499 2.766 1.00 96.44 96 MET A CA 1
ATOM 693 C C . MET A 1 96 ? 8.696 4.907 1.382 1.00 96.44 96 MET A C 1
ATOM 695 O O . MET A 1 96 ? 9.046 4.259 0.403 1.00 96.44 96 MET A O 1
ATOM 699 N N . VAL A 1 97 ? 7.889 5.968 1.268 1.00 95.25 97 VAL A N 1
ATOM 700 C CA . VAL A 1 97 ? 7.272 6.379 -0.006 1.00 95.25 97 VAL A CA 1
ATOM 701 C C . VAL A 1 97 ? 8.325 6.693 -1.079 1.00 95.25 97 VAL A C 1
ATOM 703 O O . VAL A 1 97 ? 8.291 6.049 -2.128 1.00 95.25 97 VAL A O 1
ATOM 706 N N . PRO A 1 98 ? 9.298 7.605 -0.865 1.00 96.69 98 PRO A N 1
ATOM 707 C CA . PRO A 1 98 ? 10.337 7.848 -1.864 1.00 96.69 98 PRO A CA 1
ATOM 708 C C . PRO A 1 98 ? 11.218 6.615 -2.124 1.00 96.69 98 PRO A C 1
ATOM 710 O O . PRO A 1 98 ? 11.579 6.372 -3.274 1.00 96.69 98 PRO A O 1
ATOM 713 N N . LEU A 1 99 ? 11.515 5.795 -1.106 1.00 97.31 99 LEU A N 1
ATOM 714 C CA . LEU A 1 99 ? 12.277 4.550 -1.289 1.00 97.31 99 LEU A CA 1
ATOM 715 C C . LEU A 1 99 ? 11.530 3.550 -2.180 1.00 97.31 99 LEU A C 1
ATOM 717 O O . LEU A 1 99 ? 12.123 2.939 -3.072 1.00 97.31 99 LEU A O 1
ATOM 721 N N . TYR A 1 100 ? 10.222 3.410 -1.967 1.00 97.50 100 TYR A N 1
ATOM 722 C CA . TYR A 1 100 ? 9.345 2.576 -2.775 1.00 97.50 100 TYR A CA 1
ATOM 723 C C . TYR A 1 100 ? 9.302 3.078 -4.217 1.00 97.50 100 TYR A C 1
ATOM 725 O O . TYR A 1 100 ? 9.474 2.284 -5.139 1.00 97.50 100 TYR A O 1
ATOM 733 N N . LEU A 1 101 ? 9.124 4.386 -4.429 1.00 96.81 101 LEU A N 1
ATOM 734 C CA . LEU A 1 101 ? 9.084 4.976 -5.770 1.00 96.81 101 LEU A CA 1
ATOM 735 C C . LEU A 1 101 ? 10.412 4.793 -6.513 1.00 96.81 101 LEU A C 1
ATOM 737 O O . LEU A 1 101 ? 10.406 4.465 -7.699 1.00 96.81 101 LEU A O 1
ATOM 741 N N . ALA A 1 102 ? 11.546 4.929 -5.822 1.00 98.06 102 ALA A N 1
ATOM 742 C CA . ALA A 1 102 ? 12.858 4.644 -6.395 1.00 98.06 102 ALA A CA 1
ATOM 743 C C . ALA A 1 102 ? 12.983 3.166 -6.803 1.00 98.06 102 ALA A C 1
ATOM 745 O O . ALA A 1 102 ? 13.374 2.866 -7.933 1.00 98.06 102 ALA A O 1
ATOM 746 N N . ALA A 1 103 ? 12.588 2.235 -5.928 1.00 97.44 103 ALA A N 1
ATOM 747 C CA . ALA A 1 103 ? 12.594 0.803 -6.228 1.00 97.44 103 ALA A CA 1
ATOM 748 C C . ALA A 1 103 ? 11.649 0.443 -7.391 1.00 97.44 103 ALA A C 1
ATOM 750 O O . ALA A 1 103 ? 12.008 -0.361 -8.255 1.00 97.44 103 ALA A O 1
ATOM 751 N N . ALA A 1 104 ? 10.475 1.071 -7.455 1.00 97.06 104 ALA A N 1
ATOM 752 C CA . ALA A 1 104 ? 9.521 0.929 -8.548 1.00 97.06 104 ALA A CA 1
ATOM 753 C C . ALA A 1 104 ? 10.098 1.463 -9.870 1.00 97.06 104 ALA A C 1
ATOM 755 O O . ALA A 1 104 ? 10.006 0.789 -10.896 1.00 97.06 104 ALA A O 1
ATOM 756 N N . GLY A 1 105 ? 10.753 2.627 -9.848 1.00 97.44 105 GLY A N 1
ATOM 757 C CA . GLY A 1 105 ? 11.428 3.211 -11.008 1.00 97.44 105 GLY A CA 1
ATOM 758 C C . GLY A 1 105 ? 12.548 2.317 -11.539 1.00 97.44 105 GLY A C 1
ATOM 759 O O . GLY A 1 105 ? 12.584 2.014 -12.733 1.00 97.44 105 GLY A O 1
ATOM 760 N N . VAL A 1 106 ? 13.408 1.804 -10.652 1.00 97.38 106 VAL A N 1
ATOM 761 C CA . VAL A 1 106 ? 14.448 0.822 -11.009 1.00 97.38 106 VAL A CA 1
ATOM 762 C C . VAL A 1 106 ? 13.821 -0.431 -11.621 1.00 97.38 106 VAL A C 1
ATOM 764 O O . VAL A 1 106 ? 14.260 -0.891 -12.678 1.00 97.38 106 VAL A O 1
ATOM 767 N N . SER A 1 107 ? 12.755 -0.958 -11.011 1.00 97.06 107 SER A N 1
ATOM 768 C CA . SER A 1 107 ? 12.031 -2.117 -11.537 1.00 97.06 107 SER A CA 1
ATOM 769 C C . SER A 1 107 ? 11.480 -1.868 -12.937 1.00 97.06 107 SER A C 1
ATOM 771 O O . SER A 1 107 ? 11.662 -2.698 -13.836 1.00 97.06 107 SER A O 1
ATOM 773 N N . TRP A 1 108 ? 10.877 -0.704 -13.159 1.00 96.69 108 TRP A N 1
ATOM 774 C CA . TRP A 1 108 ? 10.300 -0.329 -14.441 1.00 96.69 108 TRP A CA 1
ATOM 775 C C . TRP A 1 108 ? 11.360 -0.156 -15.538 1.00 96.69 108 TRP A C 1
ATOM 777 O O . TRP A 1 108 ? 11.178 -0.643 -16.663 1.00 96.69 108 TRP A O 1
ATOM 787 N N . VAL A 1 109 ? 12.505 0.454 -15.217 1.00 96.31 109 VAL A N 1
ATOM 788 C CA . VAL A 1 109 ? 13.654 0.540 -16.135 1.00 96.31 109 VAL A CA 1
ATOM 789 C C . VAL A 1 109 ? 14.142 -0.863 -16.502 1.00 96.31 109 VAL A C 1
ATOM 791 O O . VAL A 1 109 ? 14.360 -1.162 -17.676 1.00 96.31 109 VAL A O 1
ATOM 794 N N . MET A 1 110 ? 14.247 -1.760 -15.520 1.00 95.38 110 MET A N 1
ATOM 795 C CA . MET A 1 110 ? 14.770 -3.110 -15.724 1.00 95.38 110 MET A CA 1
ATOM 796 C C . MET A 1 110 ? 13.816 -4.047 -16.470 1.00 95.38 110 MET A C 1
ATOM 798 O O . MET A 1 110 ? 14.287 -4.875 -17.248 1.00 95.38 110 MET A O 1
ATOM 802 N N . THR A 1 111 ? 12.504 -3.950 -16.237 1.00 95.75 111 THR A N 1
ATOM 803 C CA . THR A 1 111 ? 11.517 -4.974 -16.655 1.00 95.75 111 THR A CA 1
ATOM 804 C C . THR A 1 111 ? 10.291 -4.424 -17.385 1.00 95.75 111 THR A C 1
ATOM 806 O O . THR A 1 111 ? 9.565 -5.185 -18.015 1.00 95.75 111 THR A O 1
ATOM 809 N N . GLY A 1 112 ? 10.054 -3.110 -17.339 1.00 94.19 112 GLY A N 1
ATOM 810 C CA . GLY A 1 112 ? 8.808 -2.495 -17.816 1.00 94.19 112 GLY A CA 1
ATOM 811 C C . GLY A 1 112 ? 7.637 -2.631 -16.845 1.00 94.19 112 GLY A C 1
ATOM 812 O O . GLY A 1 112 ? 6.504 -2.348 -17.216 1.00 94.19 112 GLY A O 1
ATOM 813 N N . ASP A 1 113 ? 7.899 -3.059 -15.612 1.00 94.31 113 ASP A N 1
ATOM 814 C CA . ASP A 1 113 ? 6.898 -3.312 -14.584 1.00 94.31 113 ASP A CA 1
ATOM 815 C C . ASP A 1 113 ? 7.368 -2.780 -13.233 1.00 94.31 113 ASP A C 1
ATOM 817 O O . ASP A 1 113 ? 8.533 -2.938 -12.865 1.00 94.31 113 ASP A O 1
ATOM 821 N N . PHE A 1 114 ? 6.473 -2.118 -12.501 1.00 94.62 114 PHE A N 1
ATOM 822 C CA . PHE A 1 114 ? 6.821 -1.458 -11.243 1.00 94.62 114 PHE A CA 1
ATOM 823 C C . PHE A 1 114 ? 7.063 -2.439 -10.090 1.00 94.62 114 PHE A C 1
ATOM 825 O O . PHE A 1 114 ? 7.777 -2.081 -9.158 1.00 94.62 114 PHE A O 1
ATOM 832 N N . GLY A 1 115 ? 6.515 -3.658 -10.147 1.00 94.56 115 GLY A N 1
ATOM 833 C CA . GLY A 1 115 ? 6.594 -4.624 -9.051 1.00 94.56 115 GLY A CA 1
ATOM 834 C C . GLY A 1 115 ? 7.709 -5.656 -9.191 1.00 94.56 115 GLY A C 1
ATOM 835 O O . GLY A 1 115 ? 8.355 -6.008 -8.206 1.00 94.56 115 GLY A O 1
ATOM 836 N N . SER A 1 116 ? 7.986 -6.114 -10.413 1.00 95.00 116 SER A N 1
ATOM 837 C CA . SER A 1 116 ? 8.819 -7.297 -10.699 1.00 95.00 116 SER A CA 1
ATOM 838 C C . SER A 1 116 ? 10.176 -7.335 -9.980 1.00 95.00 116 SER A C 1
ATOM 840 O O . SER A 1 116 ? 10.601 -8.384 -9.496 1.00 95.00 116 SER A O 1
ATOM 842 N N . ARG A 1 117 ? 10.871 -6.197 -9.879 1.00 96.25 117 ARG A N 1
ATOM 843 C CA . ARG A 1 117 ? 12.156 -6.043 -9.168 1.00 96.25 117 ARG A CA 1
ATOM 844 C C . ARG A 1 117 ? 12.083 -5.081 -7.988 1.00 96.25 117 ARG A C 1
ATOM 846 O O . ARG A 1 117 ? 13.114 -4.809 -7.376 1.00 96.25 117 ARG A O 1
ATOM 853 N N . ASN A 1 118 ? 10.899 -4.590 -7.641 1.00 97.56 118 ASN A N 1
ATOM 854 C CA . ASN A 1 118 ? 10.723 -3.740 -6.477 1.00 97.56 118 ASN A CA 1
ATOM 855 C C . ASN A 1 118 ? 10.799 -4.600 -5.208 1.00 97.56 118 ASN A C 1
ATOM 857 O O . ASN A 1 118 ? 9.996 -5.507 -4.990 1.00 97.56 118 ASN A O 1
ATOM 861 N N . VAL A 1 119 ? 11.802 -4.336 -4.369 1.00 97.25 119 VAL A N 1
ATOM 862 C CA . VAL A 1 119 ? 12.044 -5.109 -3.144 1.00 97.25 119 VAL A CA 1
ATOM 863 C C . VAL A 1 119 ? 10.847 -5.067 -2.193 1.00 97.25 119 VAL A C 1
ATOM 865 O O . VAL A 1 119 ? 10.529 -6.085 -1.583 1.00 97.25 119 VAL A O 1
ATOM 868 N N . PHE A 1 120 ? 10.137 -3.939 -2.119 1.00 97.75 120 PHE A N 1
ATOM 869 C CA . PHE A 1 120 ? 8.971 -3.785 -1.253 1.00 97.75 120 PHE A CA 1
ATOM 870 C C . PHE A 1 120 ? 7.823 -4.685 -1.707 1.00 97.75 120 PHE A C 1
ATOM 872 O O . PHE A 1 120 ? 7.253 -5.400 -0.889 1.00 97.75 120 PHE A O 1
ATOM 879 N N . GLU A 1 121 ? 7.559 -4.722 -3.011 1.00 97.56 121 GLU A N 1
ATOM 880 C CA . GLU A 1 121 ? 6.541 -5.572 -3.642 1.00 97.56 121 GLU A CA 1
ATOM 881 C C . GLU A 1 121 ? 6.858 -7.063 -3.489 1.00 97.56 121 GLU A C 1
ATOM 883 O O . GLU A 1 121 ? 6.008 -7.869 -3.106 1.00 97.56 121 GLU A O 1
ATOM 888 N N . ARG A 1 122 ? 8.123 -7.446 -3.700 1.00 97.12 122 ARG A N 1
ATOM 889 C CA . ARG A 1 122 ? 8.563 -8.840 -3.530 1.00 97.12 122 ARG A CA 1
ATOM 890 C C . ARG A 1 122 ? 8.439 -9.298 -2.079 1.00 97.12 122 ARG A C 1
ATOM 892 O O . ARG A 1 122 ? 7.911 -10.381 -1.832 1.00 97.12 122 ARG A O 1
ATOM 899 N N . LEU A 1 123 ? 8.872 -8.472 -1.126 1.00 97.06 123 LEU A N 1
ATOM 900 C CA . LEU A 1 123 ? 8.734 -8.753 0.307 1.00 97.06 123 LEU A CA 1
ATOM 901 C C . LEU A 1 123 ? 7.269 -8.711 0.777 1.00 97.06 123 LEU A C 1
ATOM 903 O O . LEU A 1 123 ? 6.921 -9.386 1.745 1.00 97.06 123 LEU A O 1
ATOM 907 N N . ALA A 1 124 ? 6.400 -7.970 0.086 1.00 96.62 124 ALA A N 1
ATOM 908 C CA . ALA A 1 124 ? 4.958 -7.944 0.325 1.00 96.62 124 ALA A CA 1
ATOM 909 C C . ALA A 1 124 ? 4.201 -9.088 -0.375 1.00 96.62 124 ALA A C 1
ATOM 911 O O . ALA A 1 124 ? 2.973 -9.152 -0.295 1.00 96.62 124 ALA A O 1
ATOM 912 N N . GLY A 1 125 ? 4.902 -10.035 -1.004 1.00 96.31 125 GLY A N 1
ATOM 913 C CA . GLY A 1 125 ? 4.286 -11.128 -1.750 1.00 96.31 125 GLY A CA 1
ATOM 914 C C . GLY A 1 125 ? 3.731 -10.626 -3.078 1.00 96.31 125 GLY A C 1
ATOM 915 O O . GLY A 1 125 ? 2.544 -10.338 -3.190 1.00 96.31 125 GLY A O 1
ATOM 916 N N . LEU A 1 126 ? 4.605 -10.562 -4.080 1.00 94.38 126 LEU A N 1
ATOM 917 C CA . LEU A 1 126 ? 4.356 -9.985 -5.405 1.00 94.38 126 LEU A CA 1
ATOM 918 C C . LEU A 1 126 ? 3.021 -10.430 -6.038 1.00 94.38 126 LEU A C 1
ATOM 920 O O . LEU A 1 126 ? 2.212 -9.604 -6.452 1.00 94.38 126 LEU A O 1
ATOM 924 N N . ALA A 1 127 ? 2.760 -11.741 -6.046 1.00 95.56 127 ALA A N 1
ATOM 925 C CA . ALA A 1 127 ? 1.546 -12.319 -6.626 1.00 95.56 127 ALA A CA 1
ATOM 926 C C . ALA A 1 127 ? 0.269 -11.983 -5.838 1.00 95.56 127 ALA A C 1
ATOM 928 O O . ALA A 1 127 ? -0.817 -11.950 -6.413 1.00 95.56 127 ALA A O 1
ATOM 929 N N . ASP A 1 128 ? 0.381 -11.725 -4.533 1.00 95.38 128 ASP A N 1
ATOM 930 C CA . ASP A 1 128 ? -0.767 -11.347 -3.708 1.00 95.38 128 ASP A CA 1
ATOM 931 C C . ASP A 1 128 ? -1.246 -9.915 -4.017 1.00 95.38 128 ASP A C 1
ATOM 933 O O . ASP A 1 128 ? -2.428 -9.631 -3.826 1.00 95.38 128 ASP A O 1
ATOM 937 N N . GLY A 1 129 ? -0.356 -9.054 -4.529 1.00 91.75 129 GLY A N 1
ATOM 938 C CA . GLY A 1 129 ? -0.658 -7.701 -5.021 1.00 91.75 129 GLY A CA 1
ATOM 939 C C . GLY A 1 129 ? -1.050 -7.641 -6.504 1.00 91.75 129 GLY A C 1
ATOM 940 O O . GLY A 1 129 ? -1.298 -6.565 -7.036 1.00 91.75 129 GLY A O 1
ATOM 941 N N . GLY A 1 130 ? -1.110 -8.789 -7.191 1.00 92.44 130 GLY A N 1
ATOM 942 C CA . GLY A 1 130 ? -1.480 -8.873 -8.610 1.00 92.44 130 GLY A CA 1
ATOM 943 C C . GLY A 1 130 ? -0.322 -8.688 -9.598 1.00 92.44 130 GLY A C 1
ATOM 944 O O . GLY A 1 130 ? -0.554 -8.670 -10.807 1.00 92.44 130 GLY A O 1
ATOM 945 N N . TYR A 1 131 ? 0.921 -8.596 -9.121 1.00 91.25 131 TYR A N 1
ATOM 946 C CA . TYR A 1 131 ? 2.103 -8.548 -9.982 1.00 91.25 131 TYR A CA 1
ATOM 947 C C . TYR A 1 131 ? 2.630 -9.949 -10.312 1.00 91.25 131 TYR A C 1
ATOM 949 O O . TYR A 1 131 ? 2.445 -10.915 -9.572 1.00 91.25 131 TYR A O 1
ATOM 957 N N . CYS A 1 132 ? 3.351 -10.050 -11.426 1.00 91.94 132 CYS A N 1
ATOM 958 C CA . CYS A 1 132 ? 4.073 -11.253 -11.839 1.00 91.94 132 CYS A CA 1
ATOM 959 C C . CYS A 1 132 ? 5.559 -10.925 -11.993 1.00 91.94 132 CYS A C 1
ATOM 961 O O . CYS A 1 132 ? 5.899 -9.805 -12.364 1.00 91.94 132 CYS A O 1
ATOM 963 N N . ASP A 1 133 ? 6.442 -11.892 -11.741 1.00 92.44 133 ASP A N 1
ATOM 964 C CA . ASP A 1 133 ? 7.878 -11.707 -11.972 1.00 92.44 133 ASP A CA 1
ATOM 965 C C . ASP A 1 133 ? 8.155 -11.637 -13.481 1.00 92.44 133 ASP A C 1
ATOM 967 O O . ASP A 1 133 ? 7.943 -12.613 -14.208 1.00 92.44 133 ASP A O 1
ATOM 971 N N . LYS A 1 134 ? 8.588 -10.468 -13.969 1.00 92.75 134 LYS A N 1
ATOM 972 C CA . LYS A 1 134 ? 8.916 -10.257 -15.382 1.00 92.75 134 LYS A CA 1
ATOM 973 C C . LYS A 1 134 ? 10.421 -10.353 -15.646 1.00 92.75 134 LYS A C 1
ATOM 975 O O . LYS A 1 134 ? 11.248 -9.887 -14.851 1.00 92.75 134 LYS A O 1
ATOM 980 N N . PRO A 1 135 ? 10.813 -10.911 -16.808 1.00 91.81 135 PRO A N 1
ATOM 981 C CA . PRO A 1 135 ? 12.211 -10.950 -17.203 1.00 91.81 135 PRO A CA 1
ATOM 982 C C . PRO A 1 135 ? 12.764 -9.534 -17.410 1.00 91.81 135 PRO A C 1
ATOM 984 O O . PRO A 1 135 ? 12.037 -8.582 -17.690 1.00 91.81 135 PRO A O 1
ATOM 987 N N . LEU A 1 136 ? 14.090 -9.405 -17.324 1.00 93.12 136 LEU A N 1
ATOM 988 C CA . LEU A 1 136 ? 14.766 -8.161 -17.687 1.00 93.12 136 LEU A CA 1
ATOM 989 C C . LEU A 1 136 ? 14.509 -7.821 -19.165 1.00 93.12 136 LEU A C 1
ATOM 991 O O . LEU A 1 136 ? 14.424 -8.713 -20.016 1.00 93.12 136 LEU A O 1
ATOM 995 N N . ARG A 1 137 ? 14.477 -6.528 -19.494 1.00 92.81 137 ARG A N 1
ATOM 996 C CA . ARG A 1 137 ? 14.399 -6.057 -20.880 1.00 92.81 137 ARG A CA 1
ATOM 997 C C . ARG A 1 137 ? 15.569 -6.627 -21.704 1.00 92.81 137 ARG A C 1
ATOM 999 O O . ARG A 1 137 ? 16.682 -6.758 -21.180 1.00 92.81 137 ARG A O 1
ATOM 1006 N N . PRO A 1 138 ? 15.375 -6.928 -23.003 1.00 85.25 138 PRO A N 1
ATOM 1007 C CA . PRO A 1 138 ? 16.378 -7.621 -23.820 1.00 85.25 138 PRO A CA 1
ATOM 1008 C C . PRO A 1 138 ? 17.775 -6.978 -23.842 1.00 85.25 138 PRO A C 1
ATOM 1010 O O . PRO A 1 138 ? 18.777 -7.688 -23.930 1.00 85.25 138 PRO A O 1
ATOM 1013 N N . GLY A 1 139 ? 17.869 -5.645 -23.758 1.00 81.62 139 GLY A N 1
ATOM 1014 C CA . GLY A 1 139 ? 19.151 -4.929 -23.688 1.00 81.62 139 GLY A CA 1
ATOM 1015 C C . GLY A 1 139 ? 19.948 -5.252 -22.419 1.00 81.62 139 GLY A C 1
ATOM 1016 O O . GLY A 1 139 ? 21.129 -5.575 -22.500 1.00 81.62 139 GLY A O 1
ATOM 1017 N N . LEU A 1 140 ? 19.283 -5.276 -21.262 1.00 80.38 140 LEU A N 1
ATOM 1018 C CA . LEU A 1 140 ? 19.906 -5.584 -19.971 1.00 80.38 140 LEU A CA 1
ATOM 1019 C C . LEU A 1 140 ? 20.259 -7.068 -19.834 1.00 80.38 140 LEU A C 1
ATOM 1021 O O . LEU A 1 140 ? 21.334 -7.392 -19.336 1.00 80.38 140 LEU A O 1
ATOM 1025 N N . ARG A 1 141 ? 19.414 -7.977 -20.345 1.00 77.06 141 ARG A N 1
ATOM 1026 C CA . ARG A 1 141 ? 19.715 -9.424 -20.360 1.00 77.06 141 ARG A CA 1
ATOM 1027 C C . ARG A 1 141 ? 21.038 -9.731 -21.055 1.00 77.06 141 ARG A C 1
ATOM 1029 O O . ARG A 1 141 ? 21.797 -10.568 -20.576 1.00 77.06 141 ARG A O 1
ATOM 1036 N N . ARG A 1 142 ? 21.312 -9.050 -22.173 1.00 73.50 142 ARG A N 1
ATOM 1037 C CA . ARG A 1 142 ? 22.552 -9.219 -22.944 1.00 73.50 142 ARG A CA 1
ATOM 1038 C C . ARG A 1 142 ? 23.785 -8.759 -22.165 1.00 73.50 142 ARG A C 1
ATOM 1040 O O . ARG A 1 142 ? 24.811 -9.424 -22.234 1.00 73.50 142 ARG A O 1
ATOM 1047 N N . ILE A 1 143 ? 23.674 -7.677 -21.396 1.00 73.25 143 ILE A N 1
ATOM 1048 C CA . ILE A 1 143 ? 24.762 -7.165 -20.549 1.00 73.25 143 ILE A CA 1
ATOM 1049 C C . ILE A 1 143 ? 25.016 -8.118 -19.375 1.00 73.25 143 ILE A C 1
ATOM 1051 O O . ILE A 1 143 ? 26.148 -8.548 -19.171 1.00 73.25 143 ILE A O 1
ATOM 1055 N N . SER A 1 144 ? 23.972 -8.538 -18.654 1.00 70.19 144 SER A N 1
ATOM 1056 C CA . SER A 1 144 ? 24.114 -9.490 -17.541 1.00 70.19 144 SER A CA 1
ATOM 1057 C C . SER A 1 144 ? 24.640 -10.857 -17.990 1.00 70.19 144 SER A C 1
ATOM 1059 O O . SER A 1 144 ? 25.410 -11.480 -17.267 1.00 70.19 144 SER A O 1
ATOM 1061 N N . GLY A 1 145 ? 24.264 -11.319 -19.187 1.00 68.06 145 GLY A N 1
ATOM 1062 C CA . GLY A 1 145 ? 24.797 -12.553 -19.772 1.00 68.06 145 GLY A CA 1
ATOM 1063 C C . GLY A 1 145 ? 26.287 -12.468 -20.118 1.00 68.06 145 GLY A C 1
ATOM 1064 O O . GLY A 1 145 ? 26.983 -13.470 -20.001 1.00 68.06 145 GLY A O 1
ATOM 1065 N N . ARG A 1 146 ? 26.782 -11.279 -20.490 1.00 62.16 146 ARG A N 1
ATOM 1066 C CA . ARG A 1 146 ? 28.208 -11.021 -20.759 1.00 62.16 146 ARG A CA 1
ATOM 1067 C C . ARG A 1 146 ? 29.041 -10.855 -19.488 1.00 62.16 146 ARG A C 1
ATOM 1069 O O . ARG A 1 146 ? 30.216 -11.187 -19.498 1.00 62.16 146 ARG A O 1
ATOM 1076 N N . LEU A 1 147 ? 28.437 -10.344 -18.415 1.00 63.06 147 LEU A N 1
ATOM 1077 C CA . LEU A 1 147 ? 29.091 -10.164 -17.113 1.00 63.06 147 LEU A CA 1
ATOM 1078 C C . LEU A 1 147 ? 29.116 -11.440 -16.263 1.00 63.06 147 LEU A C 1
ATOM 1080 O O . LEU A 1 147 ? 29.771 -11.458 -15.224 1.00 63.06 147 LEU A O 1
ATOM 1084 N N . ARG A 1 148 ? 28.407 -12.504 -16.665 1.00 61.25 148 ARG A N 1
ATOM 1085 C CA . ARG A 1 148 ? 28.514 -13.797 -15.989 1.00 61.25 148 ARG A CA 1
ATOM 1086 C C . ARG A 1 148 ? 29.921 -14.339 -16.273 1.00 61.25 148 ARG A C 1
ATOM 1088 O O . ARG A 1 148 ? 30.216 -14.551 -17.450 1.00 61.25 148 ARG A O 1
ATOM 1095 N N . PRO A 1 149 ? 30.780 -14.558 -15.255 1.00 57.78 149 PRO A N 1
ATOM 1096 C CA . PRO A 1 149 ? 32.070 -15.196 -15.478 1.00 57.78 149 PRO A CA 1
ATOM 1097 C C . PRO A 1 149 ? 31.812 -16.489 -16.241 1.00 57.78 149 PRO A C 1
ATOM 1099 O O . PRO A 1 149 ? 30.865 -17.211 -15.904 1.00 57.78 149 PRO A O 1
ATOM 1102 N N . ALA A 1 150 ? 32.596 -16.752 -17.288 1.00 61.69 150 ALA A N 1
ATOM 1103 C CA . ALA A 1 150 ? 32.601 -18.064 -17.908 1.00 61.69 150 ALA A CA 1
ATOM 1104 C C . ALA A 1 150 ? 32.784 -19.064 -16.765 1.00 61.69 150 ALA A C 1
ATOM 1106 O O . ALA A 1 150 ? 33.803 -19.031 -16.076 1.00 61.69 150 ALA A O 1
ATOM 1107 N N . ALA A 1 151 ? 31.749 -19.861 -16.485 1.00 62.38 151 ALA A N 1
ATOM 1108 C CA . ALA A 1 151 ? 31.892 -20.964 -15.560 1.00 62.38 151 ALA A CA 1
ATOM 1109 C C . ALA A 1 151 ? 33.083 -21.762 -16.092 1.00 62.38 151 ALA A C 1
ATOM 1111 O O . ALA A 1 151 ? 33.060 -22.181 -17.252 1.00 62.38 151 ALA A O 1
ATOM 1112 N N . GLY A 1 152 ? 34.153 -21.842 -15.296 1.00 63.91 152 GLY A N 1
ATOM 1113 C CA . GLY A 1 152 ? 35.341 -22.594 -15.672 1.00 63.91 152 GLY A CA 1
ATOM 1114 C C . GLY A 1 152 ? 34.939 -24.014 -16.076 1.00 63.91 152 GLY A C 1
ATOM 1115 O O . GLY A 1 152 ? 33.879 -24.486 -15.646 1.00 63.91 152 GLY A O 1
ATOM 1116 N N . PRO A 1 153 ? 35.734 -24.681 -16.929 1.00 64.12 153 PRO A N 1
ATOM 1117 C CA . PRO A 1 153 ? 35.424 -26.033 -17.372 1.00 64.12 153 PRO A CA 1
ATOM 1118 C C . PRO A 1 153 ? 35.084 -26.902 -16.158 1.00 64.12 153 PRO A C 1
ATOM 1120 O O . PRO A 1 153 ? 35.804 -26.892 -15.158 1.00 64.12 153 PRO A O 1
ATOM 1123 N N . ALA A 1 154 ? 33.939 -27.586 -16.232 1.00 65.31 154 ALA A N 1
ATOM 1124 C CA . ALA A 1 154 ? 33.491 -28.486 -15.181 1.00 65.31 154 ALA A CA 1
ATOM 1125 C C . ALA A 1 154 ? 34.622 -29.478 -14.852 1.00 65.31 154 ALA A C 1
ATOM 1127 O O . ALA A 1 154 ? 35.276 -29.963 -15.783 1.00 65.31 154 ALA A O 1
ATOM 1128 N N . PRO A 1 155 ? 34.885 -29.774 -13.566 1.00 65.69 155 PRO A N 1
ATOM 1129 C CA . PRO A 1 155 ? 35.892 -30.762 -13.214 1.00 65.69 155 PRO A CA 1
ATOM 1130 C C . PRO A 1 155 ? 35.543 -32.099 -13.888 1.00 65.69 155 PRO A C 1
ATOM 1132 O O . PRO A 1 155 ? 34.357 -32.441 -13.969 1.00 65.69 155 PRO A O 1
ATOM 1135 N N . PRO A 1 156 ? 36.540 -32.849 -14.393 1.00 63.56 156 PRO A N 1
ATOM 1136 C CA . PRO A 1 156 ? 36.292 -34.155 -14.985 1.00 63.56 156 PRO A CA 1
ATOM 1137 C C . PRO A 1 156 ? 35.562 -35.027 -13.960 1.00 63.56 156 PRO A C 1
ATOM 1139 O O . PRO A 1 156 ? 35.994 -35.152 -12.813 1.00 63.56 156 PRO A O 1
ATOM 1142 N N . GLY A 1 157 ? 34.414 -35.575 -14.368 1.00 63.00 157 GLY A N 1
ATOM 1143 C CA . GLY A 1 157 ? 33.624 -36.471 -13.531 1.00 63.00 157 GLY A CA 1
ATOM 1144 C C . GLY A 1 157 ? 34.452 -37.684 -13.091 1.00 63.00 157 GLY A C 1
ATOM 1145 O O . GLY A 1 157 ? 35.410 -38.050 -13.778 1.00 63.00 157 GLY A O 1
ATOM 1146 N N . PRO A 1 158 ? 34.117 -38.313 -11.951 1.00 59.84 158 PRO A N 1
ATOM 1147 C CA . PRO A 1 158 ? 34.851 -39.469 -11.458 1.00 59.84 158 PRO A CA 1
ATOM 1148 C C . PRO A 1 158 ? 34.814 -40.574 -12.517 1.00 59.84 158 PRO A C 1
ATOM 1150 O O . PRO A 1 158 ? 33.750 -41.078 -12.876 1.00 59.84 158 PRO A O 1
ATOM 1153 N N . GLY A 1 159 ? 35.992 -40.899 -13.053 1.00 48.09 159 GLY A N 1
ATOM 1154 C CA . GLY A 1 159 ? 36.166 -41.939 -14.053 1.00 48.09 159 GLY A CA 1
ATOM 1155 C C . GLY A 1 159 ? 35.609 -43.262 -13.542 1.00 48.09 159 GLY A C 1
ATOM 1156 O O . GLY A 1 159 ? 35.944 -43.712 -12.447 1.00 48.09 159 GLY A O 1
ATOM 1157 N N . HIS A 1 160 ? 34.750 -43.883 -14.346 1.00 51.62 160 HIS A N 1
ATOM 1158 C CA . HIS A 1 160 ? 34.323 -45.255 -14.134 1.00 51.62 160 HIS A CA 1
ATOM 1159 C C . HIS A 1 160 ? 35.556 -46.167 -14.163 1.00 51.62 160 HIS A C 1
ATOM 1161 O O . HIS A 1 160 ? 36.120 -46.432 -15.224 1.00 51.62 160 HIS A O 1
ATOM 1167 N N . ALA A 1 161 ? 35.971 -46.641 -12.988 1.00 52.47 161 ALA A N 1
ATOM 1168 C CA . ALA A 1 161 ? 36.922 -47.731 -12.860 1.00 52.47 161 ALA A CA 1
ATOM 1169 C C . ALA A 1 161 ? 36.329 -48.969 -13.550 1.00 52.47 161 ALA A C 1
ATOM 1171 O O . ALA A 1 161 ? 35.330 -49.537 -13.102 1.00 52.47 161 ALA A O 1
ATOM 1172 N N . ALA A 1 162 ? 36.926 -49.350 -14.677 1.00 50.12 162 ALA A N 1
ATOM 1173 C CA . ALA A 1 162 ? 36.614 -50.575 -15.385 1.00 50.12 162 ALA A CA 1
ATOM 1174 C C . ALA A 1 162 ? 36.938 -51.772 -14.479 1.00 50.12 162 ALA A C 1
ATOM 1176 O O . ALA A 1 162 ? 38.099 -52.105 -14.246 1.00 50.12 162 ALA A O 1
ATOM 1177 N N . ALA A 1 163 ? 35.897 -52.419 -13.957 1.00 49.53 163 ALA A N 1
ATOM 1178 C CA . ALA A 1 163 ? 36.008 -53.725 -13.331 1.00 49.53 163 ALA A CA 1
ATOM 1179 C C . ALA A 1 163 ? 36.368 -54.754 -14.414 1.00 49.53 163 ALA A C 1
ATOM 1181 O O . ALA A 1 163 ? 35.521 -55.153 -15.218 1.00 49.53 163 ALA A O 1
ATOM 1182 N N . ALA A 1 164 ? 37.635 -55.165 -14.439 1.00 46.41 164 ALA A N 1
ATOM 1183 C CA . ALA A 1 164 ? 38.100 -56.309 -15.206 1.00 46.41 164 ALA A CA 1
ATOM 1184 C C . ALA A 1 164 ? 37.382 -57.571 -14.699 1.00 46.41 164 ALA A C 1
ATOM 1186 O O . ALA A 1 164 ? 37.665 -58.074 -13.612 1.00 46.41 164 ALA A O 1
ATOM 1187 N N . ARG A 1 165 ? 36.415 -58.067 -15.476 1.00 48.41 165 ARG A N 1
ATOM 1188 C CA . ARG A 1 165 ? 35.839 -59.398 -15.277 1.00 48.41 165 ARG A CA 1
ATOM 1189 C C . ARG A 1 165 ? 36.782 -60.417 -15.899 1.00 48.41 165 ARG A C 1
ATOM 1191 O O 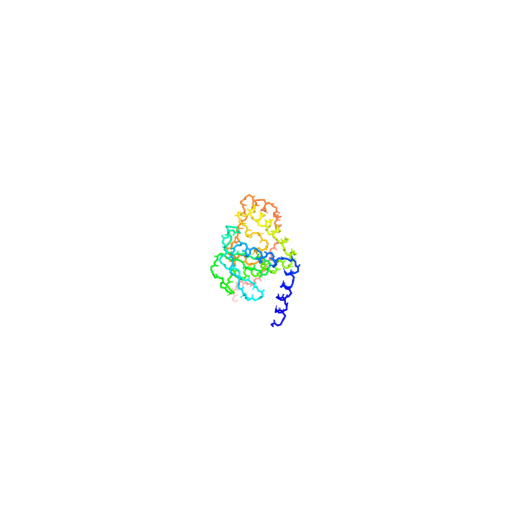. ARG A 1 165 ? 36.979 -60.421 -17.110 1.00 48.41 165 ARG A O 1
ATOM 1198 N N . GLY A 1 166 ? 37.344 -61.272 -15.050 1.00 46.19 166 GLY A N 1
ATOM 1199 C CA . GLY A 1 166 ? 37.918 -62.543 -15.466 1.00 46.19 166 GLY A CA 1
ATOM 1200 C C . GLY A 1 166 ? 36.845 -63.451 -16.069 1.00 46.19 166 GLY A C 1
ATOM 1201 O O . GLY A 1 166 ? 35.691 -63.441 -15.642 1.00 46.19 166 GLY A O 1
ATOM 1202 N N . GLY A 1 167 ? 37.241 -64.223 -17.075 1.00 40.50 167 GLY A N 1
ATOM 1203 C CA . GLY A 1 167 ? 36.382 -65.183 -17.759 1.00 40.50 167 GLY A CA 1
ATOM 1204 C C . GLY A 1 167 ? 37.117 -65.817 -18.932 1.00 40.50 167 GLY A C 1
ATOM 1205 O O . GLY A 1 167 ? 36.941 -65.406 -20.072 1.00 40.50 167 GLY A O 1
ATOM 1206 N N . SER A 1 168 ? 37.987 -66.774 -18.615 1.00 54.84 168 SER A N 1
ATOM 1207 C CA . SER A 1 168 ? 38.732 -67.616 -19.558 1.00 54.84 168 SER A CA 1
ATOM 1208 C C . SER A 1 168 ? 37.784 -68.519 -20.367 1.00 54.84 168 SER A C 1
ATOM 1210 O O . SER A 1 168 ? 36.872 -69.087 -19.756 1.00 54.84 168 SER A O 1
ATOM 1212 N N . PRO A 1 169 ? 37.970 -68.722 -21.687 1.00 50.75 169 PRO A N 1
ATOM 1213 C CA . PRO A 1 169 ? 37.267 -69.767 -22.412 1.00 50.75 169 PRO A CA 1
ATOM 1214 C C . PRO A 1 169 ? 38.037 -71.098 -22.388 1.00 50.75 169 PRO A C 1
ATOM 1216 O O . PRO A 1 169 ? 39.262 -71.154 -22.311 1.00 50.75 169 PRO A O 1
ATOM 1219 N N . ALA A 1 170 ? 37.248 -72.166 -22.429 1.00 51.59 170 ALA A N 1
ATOM 1220 C CA . ALA A 1 170 ? 37.610 -73.573 -22.347 1.00 51.59 170 ALA A CA 1
ATOM 1221 C C . ALA A 1 170 ? 38.691 -74.059 -23.332 1.00 51.59 170 ALA A C 1
ATOM 1223 O O . ALA A 1 170 ? 38.767 -73.594 -24.466 1.00 51.59 170 ALA A O 1
ATOM 1224 N N . SER A 1 171 ? 39.353 -75.164 -22.971 1.00 43.50 171 SER A N 1
ATOM 1225 C CA . SER A 1 171 ? 39.563 -76.258 -23.928 1.00 43.50 171 SER A CA 1
ATOM 1226 C C . SER A 1 171 ? 39.533 -77.629 -23.244 1.00 43.50 171 SER A C 1
ATOM 1228 O O . SER A 1 171 ? 40.343 -77.925 -22.367 1.00 43.50 171 SER A O 1
ATOM 1230 N N . LEU A 1 172 ? 38.588 -78.457 -23.686 1.00 47.66 172 LEU A N 1
ATOM 1231 C CA . LEU A 1 172 ? 38.565 -79.909 -23.537 1.00 47.66 172 LEU A CA 1
ATOM 1232 C C . LEU A 1 172 ? 39.755 -80.553 -24.259 1.00 47.66 172 LEU A C 1
ATOM 1234 O O . LEU A 1 172 ? 40.008 -80.173 -25.397 1.00 47.66 172 LEU A O 1
ATOM 1238 N N . SER A 1 173 ? 40.328 -81.619 -23.687 1.00 49.31 173 SER A N 1
ATOM 1239 C CA . SER A 1 173 ? 40.522 -82.901 -24.392 1.00 49.31 173 SER A CA 1
ATOM 1240 C C . SER A 1 173 ? 41.226 -83.953 -23.522 1.00 49.31 173 SER A C 1
ATOM 1242 O O . SER A 1 173 ? 42.365 -83.729 -23.136 1.00 49.31 173 SER A O 1
ATOM 1244 N N . ARG A 1 174 ? 40.513 -85.078 -23.339 1.00 49.44 174 ARG A N 1
ATOM 1245 C CA . ARG A 1 174 ? 40.932 -86.493 -23.201 1.00 49.44 174 ARG A CA 1
ATOM 1246 C C . ARG A 1 174 ? 41.969 -86.900 -22.156 1.00 49.44 174 ARG A C 1
ATOM 1248 O O . ARG A 1 174 ? 43.140 -86.503 -22.279 1.00 49.44 174 ARG A O 1
#

pLDDT: mean 87.73, std 15.98, range [40.5, 98.62]